Protein AF-0000000065800416 (afdb_homodimer)

InterPro domains:
  IPR000454 ATP synthase, F0 complex, subunit C [MF_01396] (7-75)
  IPR000454 ATP synthase, F0 complex, subunit C [PR00124] (12-31)
  IPR000454 ATP synthase, F0 complex, subunit C [PR00124] (33-48)
  IPR000454 ATP synthase, F0 complex, subunit C [PR00124] (50-75)
  IPR000454 ATP synthase, F0 complex, subunit C [PTHR10031] (4-78)
  IPR002379 V-ATPase proteolipid subunit C-like domain [PF00137] (12-74)
  IPR035921 F/V-ATP synthase subunit C superfamily [SSF81333] (8-77)
  IPR038662 F1F0 ATP synthase subunit C superfamily [G3DSA:1.20.20.10] (2-78)

Secondary structure (DSSP, 8-state):
-HHHHHHHHHHHHHHHHHHHHHHHHHHHHHHHHHHHHHHHH-HHHHGGGHHHHHHHHHHHHHHHHHHHHHHHHHHS--/-HHHHHHHHHHHHHHHHHHHHHHHHHHHHHHHHHHHHHHHH-HHHHGGGHHHHHHHHHHHHHHHHHHHHHHHHHHH--

Organism: Jannaschia sp. (strain CCS1) (NCBI:txid290400)

Solvent-accessible surface area (backbone atoms only — not comparable to full-atom values): 6880 Å² total; per-residue (Å²): 97,75,66,20,52,53,43,14,51,29,25,36,50,20,7,55,27,12,29,44,7,0,54,22,7,32,48,25,7,51,53,40,9,52,49,38,34,49,26,37,74,38,59,86,59,34,74,81,41,50,65,58,51,51,52,52,38,49,57,27,47,50,53,12,51,52,22,44,48,51,16,53,51,33,65,62,52,126,118,48,67,52,48,26,47,49,18,21,52,50,9,18,52,41,4,43,48,5,26,53,37,6,51,53,4,33,45,39,28,52,48,26,36,53,58,20,24,72,76,27,61,87,47,33,72,81,42,48,66,58,50,53,51,37,36,48,58,4,44,51,26,12,50,53,7,38,50,50,17,54,50,32,66,61,55,122

Sequence (156 aa):
MEGDIAQMGQFIGAGLAAIGSGAAAIGVGHVAGNFLAGALRNPSAAAGQTATLFIGIAFAEALGIFAFLVALLLMFAVMEGDIAQMGQFIGAGLAAIGSGAAAIGVGHVAGNFLAGALRNPSAAAGQTATLFIGIAFAEALGIFAFLVALLLMFAV

Radius of gyration: 18.91 Å; Cα contacts (8 Å, |Δi|>4): 279; chains: 2; bounding box: 18×56×47 Å

pLDDT: mean 95.29, std 7.92, range [56.34, 98.88]

Structure (mmCIF, N/CA/C/O backbone):
data_AF-0000000065800416-model_v1
#
loop_
_entity.id
_entity.type
_entity.pdbx_description
1 polymer 'ATP synthase subunit c'
#
loop_
_atom_site.group_PDB
_atom_site.id
_atom_site.type_symbol
_atom_site.label_atom_id
_atom_site.label_alt_id
_atom_site.label_comp_id
_atom_site.label_as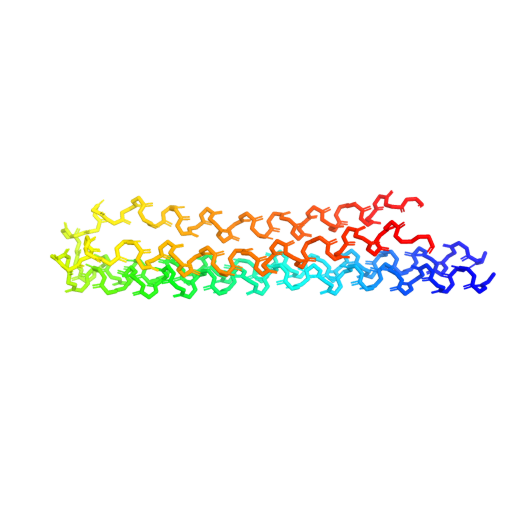ym_id
_atom_site.label_entity_id
_atom_site.label_seq_id
_atom_site.pdbx_PDB_ins_code
_atom_site.Cartn_x
_atom_site.Cartn_y
_atom_site.Cartn_z
_atom_site.occupancy
_atom_site.B_iso_or_equiv
_atom_site.auth_seq_id
_atom_site.auth_comp_id
_atom_site.auth_asym_id
_atom_site.auth_atom_id
_atom_site.pdbx_PDB_model_num
ATOM 1 N N . MET A 1 1 ? -5.645 30.219 20.469 1 67.5 1 MET A N 1
ATOM 2 C CA . MET A 1 1 ? -6.398 29.047 20.922 1 67.5 1 MET A CA 1
ATOM 3 C C . MET A 1 1 ? -7.164 28.422 19.766 1 67.5 1 MET A C 1
ATOM 5 O O . MET A 1 1 ? -7.062 27.219 19.516 1 67.5 1 MET A O 1
ATOM 9 N N . GLU A 1 2 ? -8.062 29.25 18.922 1 74.44 2 GLU A N 1
ATOM 10 C CA . GLU A 1 2 ? -8.867 28.766 17.812 1 74.44 2 GLU A CA 1
ATOM 11 C C . GLU A 1 2 ? -7.984 28.188 16.703 1 74.44 2 GLU A C 1
ATOM 13 O O . GLU A 1 2 ? -8.273 27.109 16.188 1 74.44 2 GLU A O 1
ATOM 18 N N . GLY A 1 3 ? -6.746 28.734 16.562 1 80.19 3 GLY A N 1
ATOM 19 C CA . GLY A 1 3 ? -5.824 28.266 15.531 1 80.19 3 GLY A CA 1
ATOM 20 C C . GLY A 1 3 ? -5.191 26.922 15.867 1 80.19 3 GLY A C 1
ATOM 21 O O . GLY A 1 3 ? -4.98 26.094 14.984 1 80.19 3 GLY A O 1
ATOM 22 N N . ASP A 1 4 ? -5.117 26.828 17.203 1 86.69 4 ASP A N 1
ATOM 23 C CA . ASP A 1 4 ? -4.461 25.594 17.641 1 86.69 4 ASP A CA 1
ATOM 24 C C . ASP A 1 4 ? -5.395 24.391 17.516 1 86.69 4 ASP A C 1
ATOM 26 O O . ASP A 1 4 ? -4.949 23.297 17.203 1 86.69 4 ASP A O 1
ATOM 30 N N . ILE A 1 5 ? -6.66 24.656 17.75 1 88.94 5 ILE A N 1
ATOM 31 C CA . ILE A 1 5 ? -7.641 23.594 17.609 1 88.94 5 ILE A CA 1
ATOM 32 C C . ILE A 1 5 ? -7.809 23.234 16.141 1 88.94 5 ILE A C 1
ATOM 34 O O . ILE A 1 5 ? -7.957 22.062 15.781 1 88.94 5 ILE A O 1
ATOM 38 N N . ALA A 1 6 ? -7.84 24.188 15.273 1 89.62 6 ALA A N 1
ATOM 39 C CA . ALA A 1 6 ? -7.914 23.938 13.836 1 89.62 6 ALA A CA 1
ATOM 40 C C . ALA A 1 6 ? -6.723 23.109 13.359 1 89.62 6 ALA A C 1
ATOM 42 O O . ALA A 1 6 ? -6.883 22.203 12.547 1 89.62 6 ALA A O 1
ATOM 43 N N . GLN A 1 7 ? -5.582 23.391 13.891 1 88.81 7 GLN A N 1
ATOM 44 C CA . GLN A 1 7 ? -4.391 22.641 13.523 1 88.81 7 GLN A CA 1
ATOM 45 C C . GLN A 1 7 ? -4.465 21.203 14.031 1 88.81 7 GLN A C 1
ATOM 47 O O . GLN A 1 7 ? -4.016 20.266 13.359 1 88.81 7 GLN A O 1
ATOM 52 N N . MET A 1 8 ? -5.027 21.094 15.18 1 92.56 8 MET A N 1
ATOM 53 C CA . MET A 1 8 ? -5.25 19.734 15.695 1 92.56 8 MET A CA 1
ATOM 54 C C . MET A 1 8 ? -6.113 18.938 14.734 1 92.56 8 MET A C 1
ATOM 56 O O . MET A 1 8 ? -5.789 17.781 14.406 1 92.56 8 MET A O 1
ATOM 60 N N . GLY A 1 9 ? -7.188 19.453 14.32 1 93.62 9 GLY A N 1
ATOM 61 C CA . GLY A 1 9 ? -8.062 18.797 13.359 1 93.62 9 GLY A CA 1
ATOM 62 C C . GLY A 1 9 ? -7.371 18.453 12.062 1 93.62 9 GLY A C 1
ATOM 63 O O . GLY A 1 9 ? -7.574 17.359 11.516 1 93.62 9 GLY A O 1
ATOM 64 N N . GLN A 1 10 ? -6.551 19.312 11.617 1 94.25 10 GLN A N 1
ATOM 65 C CA . GLN A 1 10 ? -5.812 19.094 10.375 1 94.25 10 GLN A CA 1
ATOM 66 C C . GLN A 1 10 ? -4.863 17.906 10.5 1 94.25 10 GLN A C 1
ATOM 68 O O . GLN A 1 10 ? -4.785 17.078 9.594 1 94.25 10 GLN A O 1
ATOM 73 N N . PHE A 1 11 ? -4.238 17.844 11.586 1 94.75 11 PHE A N 1
ATOM 74 C CA . PHE A 1 11 ? -3.266 16.781 11.773 1 94.75 11 PHE A CA 1
ATOM 75 C C . PHE A 1 11 ? -3.965 15.438 11.953 1 94.75 11 PHE A C 1
ATOM 77 O O . PHE A 1 11 ? -3.539 14.43 11.383 1 94.75 11 PHE A O 1
ATOM 84 N N . ILE A 1 12 ? -5.016 15.406 12.641 1 96.56 12 ILE A N 1
ATOM 85 C CA . ILE A 1 12 ? -5.785 14.18 12.805 1 96.56 12 ILE A CA 1
ATOM 86 C C . ILE A 1 12 ? -6.375 13.758 11.461 1 96.56 12 ILE A C 1
ATOM 88 O O . ILE A 1 12 ? -6.336 12.578 11.102 1 96.56 12 ILE A O 1
ATOM 92 N N . GLY A 1 13 ? -6.91 14.75 10.781 1 96.75 13 GLY A N 1
ATOM 93 C CA . GLY A 1 13 ? -7.43 14.477 9.453 1 96.75 13 GLY A CA 1
ATOM 94 C C . GLY A 1 13 ? -6.395 13.883 8.516 1 96.75 13 GLY A C 1
ATOM 95 O O . GLY A 1 13 ? -6.688 12.945 7.773 1 96.75 13 GLY A O 1
ATOM 96 N N . ALA A 1 14 ? -5.164 14.367 8.539 1 97.19 14 ALA A N 1
ATOM 97 C CA . ALA A 1 14 ? -4.086 13.836 7.707 1 97.19 14 ALA A CA 1
ATOM 98 C C . ALA A 1 14 ? -3.771 12.383 8.07 1 97.19 14 ALA A C 1
ATOM 100 O O . ALA A 1 14 ? -3.564 11.547 7.191 1 97.19 14 ALA A O 1
ATOM 101 N N . GLY A 1 15 ? -3.777 12.133 9.328 1 97.56 15 GLY A N 1
ATOM 102 C CA . GLY A 1 15 ? -3.57 10.758 9.766 1 97.56 15 GLY A CA 1
ATOM 103 C C . GLY A 1 15 ? -4.645 9.812 9.273 1 97.56 15 GLY A C 1
ATOM 104 O O . GLY A 1 15 ? -4.34 8.719 8.789 1 97.56 15 GLY A O 1
ATOM 105 N N . LEU A 1 16 ? -5.914 10.188 9.398 1 98.19 16 LEU A N 1
ATOM 106 C CA . LEU A 1 16 ? -7.027 9.375 8.93 1 98.19 16 LEU A CA 1
ATOM 107 C C . LEU A 1 16 ? -6.934 9.156 7.422 1 98.19 16 LEU A C 1
ATOM 109 O O . LEU A 1 16 ? -7.199 8.055 6.934 1 98.19 16 LEU A O 1
ATOM 113 N N . ALA A 1 17 ? -6.559 10.141 6.688 1 98.25 17 ALA A N 1
ATOM 114 C CA . ALA A 1 17 ? -6.391 10 5.242 1 98.25 17 ALA A CA 1
ATOM 115 C C . ALA A 1 17 ? -5.312 8.969 4.914 1 98.25 17 ALA A C 1
ATOM 117 O O . ALA A 1 17 ? -5.461 8.18 3.977 1 98.25 17 ALA A O 1
ATOM 118 N N . ALA A 1 18 ? -4.234 8.93 5.715 1 98.19 18 ALA A N 1
ATOM 119 C CA . ALA A 1 18 ? -3.135 7.996 5.477 1 98.19 18 ALA A CA 1
ATOM 120 C C . ALA A 1 18 ? -3.586 6.555 5.68 1 98.19 18 ALA A C 1
ATOM 122 O O . ALA A 1 18 ? -3.068 5.637 5.035 1 98.19 18 ALA A O 1
ATOM 123 N N . ILE A 1 19 ? -4.543 6.32 6.535 1 98.62 19 ILE A N 1
ATOM 124 C CA . ILE A 1 19 ? -5.125 4.988 6.68 1 98.62 19 ILE A CA 1
ATOM 125 C C . ILE A 1 19 ? -5.754 4.555 5.359 1 98.62 19 ILE A C 1
ATOM 127 O O . ILE A 1 19 ? -5.703 3.375 5 1 98.62 19 ILE A O 1
ATOM 131 N N . GLY A 1 20 ? -6.297 5.516 4.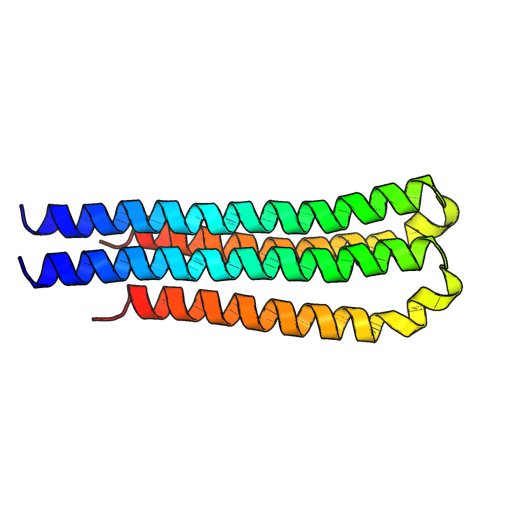691 1 98.31 20 GLY A N 1
ATOM 132 C CA . GLY A 1 20 ? -6.844 5.234 3.373 1 98.31 20 GLY A CA 1
ATOM 133 C C . GLY A 1 20 ? -5.816 4.664 2.412 1 98.31 20 GLY A C 1
ATOM 134 O O . GLY A 1 20 ? -6.117 3.742 1.65 1 98.31 20 GLY A O 1
ATOM 135 N N . SER A 1 21 ? -4.602 5.129 2.471 1 98.31 21 SER A N 1
ATOM 136 C CA . SER A 1 21 ? -3.529 4.59 1.638 1 98.31 21 SER A CA 1
ATOM 137 C C . SER A 1 21 ? -3.221 3.143 2.004 1 98.31 21 SER A C 1
ATOM 139 O O . SER A 1 21 ? -3.02 2.305 1.123 1 98.31 21 SER A O 1
ATOM 141 N N . GLY A 1 22 ? -3.258 2.836 3.221 1 98.19 22 GLY A N 1
ATOM 142 C CA . GLY A 1 22 ? -3.074 1.465 3.672 1 98.19 22 GLY A CA 1
ATOM 143 C C . GLY A 1 22 ? -4.184 0.534 3.221 1 98.19 22 GLY A C 1
ATOM 144 O O . GLY A 1 22 ? -3.924 -0.602 2.818 1 98.19 22 GLY A O 1
ATOM 145 N N . ALA A 1 23 ? -5.414 1.038 3.373 1 98.5 23 ALA A N 1
ATOM 146 C CA . ALA A 1 23 ? -6.562 0.254 2.922 1 98.5 23 ALA A CA 1
ATOM 147 C C . ALA A 1 23 ? -6.434 -0.105 1.445 1 98.5 23 ALA A C 1
ATOM 149 O O . ALA A 1 23 ? -6.789 -1.214 1.036 1 98.5 23 ALA A O 1
ATOM 150 N N . ALA A 1 24 ? -5.934 0.76 0.628 1 98.75 24 ALA A N 1
ATOM 151 C CA . ALA A 1 24 ? -5.715 0.484 -0.789 1 98.75 24 ALA A CA 1
ATOM 152 C C . ALA A 1 24 ? -4.699 -0.642 -0.977 1 98.75 24 ALA A C 1
ATOM 154 O O . ALA A 1 24 ? -4.801 -1.424 -1.925 1 98.75 24 ALA A O 1
ATOM 155 N N . ALA A 1 25 ? -3.723 -0.721 -0.094 1 98.75 25 ALA A N 1
ATOM 156 C CA . ALA A 1 25 ? -2.736 -1.798 -0.157 1 98.75 25 ALA A CA 1
ATOM 157 C C . ALA A 1 25 ? -3.395 -3.156 0.062 1 98.75 25 ALA A C 1
ATOM 159 O O . ALA A 1 25 ? -2.992 -4.152 -0.541 1 98.75 25 ALA A O 1
ATOM 160 N N . ILE A 1 26 ? -4.375 -3.236 0.921 1 98.69 26 ILE A N 1
ATOM 161 C CA . ILE A 1 26 ? -5.148 -4.461 1.103 1 98.69 26 ILE A CA 1
ATOM 162 C C . ILE A 1 26 ? -5.84 -4.832 -0.207 1 98.69 26 ILE A C 1
ATOM 164 O O . ILE A 1 26 ? -5.836 -6 -0.608 1 98.69 26 ILE A O 1
ATOM 168 N N . GLY A 1 27 ? -6.383 -3.818 -0.858 1 98.62 27 GLY A N 1
ATOM 169 C CA . GLY A 1 27 ? -6.984 -4.047 -2.164 1 98.62 27 GLY A CA 1
ATOM 170 C C . GLY A 1 27 ? -6.008 -4.617 -3.176 1 98.62 27 GLY A C 1
ATOM 171 O O . GLY A 1 27 ? -6.32 -5.594 -3.863 1 98.62 27 GLY A O 1
ATOM 172 N N . VAL A 1 28 ? -4.816 -4.055 -3.258 1 98.81 28 VAL A N 1
ATOM 173 C CA . VAL A 1 28 ? -3.77 -4.559 -4.145 1 98.81 28 VAL A CA 1
ATOM 174 C C . VAL A 1 28 ? -3.443 -6.008 -3.787 1 98.81 28 VAL A C 1
ATOM 176 O O . VAL A 1 28 ? -3.32 -6.859 -4.672 1 98.81 28 VAL A O 1
ATOM 179 N N . GLY A 1 29 ? -3.373 -6.262 -2.535 1 98.75 29 GLY A N 1
ATOM 180 C CA . GLY A 1 29 ? -3.082 -7.613 -2.088 1 98.75 29 GLY A CA 1
ATOM 181 C C . GLY A 1 29 ? -4.141 -8.617 -2.496 1 98.75 29 GLY A C 1
ATOM 182 O O . GLY A 1 29 ? -3.82 -9.742 -2.885 1 98.75 29 GLY A O 1
ATOM 183 N N . HIS A 1 30 ? -5.379 -8.188 -2.359 1 98.69 30 HIS A N 1
ATOM 184 C CA . HIS A 1 30 ? -6.48 -9.062 -2.758 1 98.69 30 HIS A CA 1
ATOM 185 C C . HIS A 1 30 ? -6.422 -9.383 -4.246 1 98.69 30 HIS A C 1
ATOM 187 O O . HIS A 1 30 ? -6.547 -10.539 -4.645 1 98.69 30 HIS A O 1
ATOM 193 N N . VAL A 1 31 ? -6.203 -8.438 -5.07 1 98.81 31 VAL A N 1
ATOM 194 C CA . VAL A 1 31 ? -6.148 -8.617 -6.516 1 98.81 31 VAL A CA 1
ATOM 195 C C . VAL A 1 31 ? -4.984 -9.539 -6.879 1 98.81 31 VAL A C 1
ATOM 197 O O . VAL A 1 31 ? -5.172 -10.555 -7.551 1 98.81 31 VAL A O 1
ATOM 200 N N . ALA A 1 32 ? -3.789 -9.219 -6.406 1 98.88 32 ALA A N 1
ATOM 201 C CA . ALA A 1 32 ? -2.59 -9.984 -6.734 1 98.88 32 ALA A CA 1
ATOM 202 C C . ALA A 1 32 ? -2.643 -11.375 -6.121 1 98.88 32 ALA A C 1
ATOM 204 O O . ALA A 1 32 ? -2.258 -12.359 -6.758 1 98.88 32 ALA A O 1
ATOM 205 N N . GLY A 1 33 ? -3.113 -11.469 -4.918 1 98.81 33 GLY A N 1
ATOM 206 C CA . GLY A 1 33 ? -3.232 -12.766 -4.27 1 98.81 33 GLY A CA 1
ATOM 207 C C . GLY A 1 33 ? -4.137 -13.727 -5.02 1 98.81 33 GLY A C 1
ATOM 208 O O . GLY A 1 33 ? -3.764 -14.875 -5.258 1 98.81 33 GLY A O 1
ATOM 209 N N . ASN A 1 34 ? -5.32 -13.242 -5.355 1 98.75 34 ASN A N 1
ATOM 210 C CA . ASN A 1 34 ? -6.25 -14.102 -6.078 1 98.75 34 ASN A CA 1
ATOM 211 C C . ASN A 1 34 ? -5.711 -14.484 -7.453 1 98.75 34 ASN A C 1
ATOM 213 O O . ASN A 1 34 ? -5.918 -15.602 -7.918 1 98.75 34 ASN A O 1
ATOM 217 N N . PHE A 1 35 ? -5.102 -13.57 -8.102 1 98.75 35 PHE A N 1
ATOM 218 C CA . PHE A 1 35 ? -4.465 -13.898 -9.375 1 98.75 35 PHE A CA 1
ATOM 219 C C . PHE A 1 35 ? -3.475 -15.047 -9.203 1 98.75 35 PHE A C 1
ATOM 221 O O . PHE A 1 35 ? -3.504 -16.016 -9.961 1 98.75 35 PHE A O 1
ATOM 228 N N . LEU A 1 36 ? -2.607 -14.906 -8.227 1 98.69 36 LEU A N 1
ATOM 229 C CA . LEU A 1 36 ? -1.557 -15.898 -8.016 1 98.69 36 LEU A CA 1
ATOM 230 C C . LEU A 1 36 ? -2.154 -17.25 -7.648 1 98.69 36 LEU A C 1
ATOM 232 O O . LEU A 1 36 ? -1.685 -18.281 -8.125 1 98.69 36 LEU A O 1
ATOM 236 N N . ALA A 1 37 ? -3.178 -17.156 -6.816 1 98.31 37 ALA A N 1
ATOM 237 C CA . ALA A 1 37 ? -3.863 -18.391 -6.477 1 98.31 37 ALA A CA 1
ATOM 238 C C . ALA A 1 37 ? -4.43 -19.062 -7.723 1 98.31 37 ALA A C 1
ATOM 240 O O . ALA A 1 37 ? -4.301 -20.281 -7.895 1 98.31 37 ALA A O 1
ATOM 241 N N . GLY A 1 38 ? -5 -18.375 -8.648 1 98.25 38 GLY A N 1
ATOM 242 C CA . GLY A 1 38 ? -5.539 -18.875 -9.898 1 98.25 38 GLY A CA 1
ATOM 243 C C . GLY A 1 38 ? -4.465 -19.328 -10.867 1 98.25 38 GLY A C 1
ATOM 244 O O . GLY A 1 38 ? -4.574 -20.406 -11.469 1 98.25 38 GLY A O 1
ATOM 245 N N . ALA A 1 39 ? -3.445 -18.594 -10.992 1 98.5 39 ALA A N 1
ATOM 246 C CA . ALA A 1 39 ? -2.365 -18.875 -11.938 1 98.5 39 ALA A CA 1
ATOM 247 C C . ALA A 1 39 ? -1.639 -20.172 -11.57 1 98.5 39 ALA A C 1
ATOM 249 O O . ALA A 1 39 ? -1.192 -20.906 -12.453 1 98.5 39 ALA A O 1
ATOM 250 N N . LEU A 1 40 ? -1.574 -20.453 -10.312 1 98.19 40 LEU A N 1
ATOM 251 C CA . LEU A 1 40 ? -0.865 -21.641 -9.875 1 98.19 40 LEU A CA 1
ATOM 252 C C . LEU A 1 40 ? -1.764 -22.875 -9.969 1 98.19 40 LEU A C 1
ATOM 254 O O . LEU A 1 40 ? -1.272 -24 -10.031 1 98.19 40 LEU A O 1
ATOM 258 N N . ARG A 1 41 ? -3.098 -22.578 -10 1 96.56 41 ARG A N 1
ATOM 259 C CA . ARG A 1 41 ? -4.055 -23.656 -10.211 1 96.56 41 ARG A CA 1
ATOM 260 C C . ARG A 1 41 ? -4.18 -24 -11.695 1 96.56 41 ARG A C 1
ATOM 262 O O . ARG A 1 41 ? -4.387 -25.156 -12.055 1 96.56 41 ARG A O 1
ATOM 269 N N . ASN A 1 42 ? -3.947 -23.031 -12.508 1 97 42 ASN A N 1
ATOM 270 C CA . ASN A 1 42 ? -4.039 -23.156 -13.961 1 97 42 ASN A CA 1
ATOM 271 C C . ASN A 1 42 ? -2.98 -22.312 -14.664 1 97 42 ASN A C 1
ATOM 273 O O . ASN A 1 42 ? -3.295 -21.281 -15.25 1 97 42 ASN A O 1
ATOM 277 N N . PRO A 1 43 ? -1.781 -22.812 -14.711 1 96.44 43 PRO A N 1
ATOM 278 C CA . PRO A 1 43 ? -0.67 -22 -15.227 1 96.44 43 PRO A CA 1
ATOM 279 C C . PRO A 1 43 ? -0.821 -21.672 -16.703 1 96.44 43 PRO A C 1
ATOM 281 O O . PRO A 1 43 ? -0.348 -20.625 -17.156 1 96.44 43 PRO A O 1
ATOM 284 N N . SER A 1 44 ? -1.47 -22.344 -17.453 1 96.88 44 SER A N 1
ATOM 285 C CA . SER A 1 44 ? -1.615 -22.125 -18.891 1 96.88 44 SER A CA 1
ATOM 286 C C . SER A 1 44 ? -2.52 -20.938 -19.172 1 96.88 44 SER A C 1
ATOM 288 O O . SER A 1 44 ? -2.436 -20.328 -20.25 1 96.88 44 SER A O 1
ATOM 290 N N . ALA A 1 45 ? -3.398 -20.531 -18.188 1 96.88 45 ALA A N 1
ATOM 291 C CA . ALA A 1 45 ? -4.344 -19.438 -18.375 1 96.88 45 ALA A CA 1
ATOM 292 C C . ALA A 1 45 ? -3.771 -18.125 -17.844 1 96.88 45 ALA A C 1
ATOM 294 O O . ALA A 1 45 ? -4.328 -17.047 -18.078 1 96.88 45 ALA A O 1
ATOM 295 N N . ALA A 1 46 ? -2.686 -18.172 -17.156 1 97.06 46 ALA A N 1
ATOM 296 C CA . ALA A 1 46 ? -2.164 -17.031 -16.406 1 97.06 46 ALA A CA 1
ATOM 297 C C . ALA A 1 46 ? -1.739 -15.914 -17.359 1 97.06 46 ALA A C 1
ATOM 299 O O . ALA A 1 46 ? -2.047 -14.742 -17.109 1 97.06 46 ALA A O 1
ATOM 300 N N . ALA A 1 47 ? -1.101 -16.266 -18.375 1 96.38 47 ALA A N 1
ATOM 301 C CA . ALA A 1 47 ? -0.563 -15.258 -19.281 1 96.38 47 ALA A CA 1
ATOM 302 C C . ALA A 1 47 ? -1.682 -14.414 -19.891 1 96.38 47 ALA A C 1
ATOM 304 O O . ALA A 1 47 ? -1.521 -13.203 -20.078 1 96.38 47 ALA A O 1
ATOM 305 N N . GLY A 1 48 ? -2.709 -14.891 -20.109 1 97.56 48 GLY A N 1
ATOM 306 C CA . GLY A 1 48 ? -3.836 -14.188 -20.688 1 97.56 48 GLY A CA 1
ATOM 307 C C . GLY A 1 48 ? -4.535 -13.25 -19.719 1 97.56 48 GLY A C 1
ATOM 308 O O . GLY A 1 48 ? -5.375 -12.445 -20.125 1 97.56 48 GLY A O 1
ATOM 309 N N . GLN A 1 49 ? -4.184 -13.383 -18.438 1 98.25 49 GLN A N 1
ATOM 310 C CA . GLN A 1 49 ? -4.867 -12.586 -17.422 1 98.25 49 GLN A CA 1
ATOM 311 C C . GLN A 1 49 ? -3.93 -11.555 -16.812 1 98.25 49 GLN A C 1
ATOM 313 O O . GLN A 1 49 ? -4.336 -10.773 -15.945 1 98.25 49 GLN A O 1
ATOM 318 N N . THR A 1 50 ? -2.707 -11.445 -17.328 1 97.5 50 THR A N 1
ATOM 319 C CA . THR A 1 50 ? -1.713 -10.547 -16.75 1 97.5 50 THR A CA 1
ATOM 320 C C . THR A 1 50 ? -2.139 -9.094 -16.906 1 97.5 50 THR A C 1
ATOM 322 O O . THR A 1 50 ? -1.985 -8.289 -15.992 1 97.5 50 THR A O 1
ATOM 325 N N . ALA A 1 51 ? -2.748 -8.789 -18.031 1 97.81 51 ALA A N 1
ATOM 326 C CA . ALA A 1 51 ? -3.219 -7.422 -18.234 1 97.81 51 ALA A CA 1
ATOM 327 C C . ALA A 1 51 ? -4.32 -7.062 -17.25 1 97.81 51 ALA A C 1
ATOM 329 O O . ALA A 1 51 ? -4.355 -5.945 -16.734 1 97.81 51 ALA A O 1
ATOM 330 N N . THR A 1 52 ? -5.199 -7.969 -17 1 98.44 52 THR A N 1
ATOM 331 C CA . THR A 1 52 ? -6.289 -7.75 -16.062 1 98.44 52 THR A CA 1
ATOM 332 C C . THR A 1 52 ? -5.746 -7.547 -14.648 1 98.44 52 THR A C 1
ATOM 334 O O . THR A 1 52 ? -6.238 -6.695 -13.906 1 98.44 52 THR A O 1
ATOM 337 N N . LEU A 1 53 ? -4.73 -8.297 -14.336 1 98.56 53 LEU A N 1
ATOM 338 C CA . LEU A 1 53 ? -4.059 -8.125 -13.055 1 98.56 53 LEU A CA 1
ATOM 339 C C . LEU A 1 53 ? -3.555 -6.691 -12.891 1 98.56 53 LEU A C 1
ATOM 341 O O . LEU A 1 53 ? -3.836 -6.039 -11.883 1 98.56 53 LEU A O 1
ATOM 345 N N . PHE A 1 54 ? -2.912 -6.203 -13.914 1 98.62 54 PHE A N 1
ATOM 346 C CA . PHE A 1 54 ? -2.283 -4.887 -13.836 1 98.62 54 PHE A CA 1
ATOM 347 C C . PHE A 1 54 ? -3.336 -3.785 -13.82 1 98.62 54 PHE A C 1
ATOM 349 O O . PHE A 1 54 ? -3.156 -2.76 -13.156 1 98.62 54 PHE A O 1
ATOM 356 N N . ILE A 1 55 ? -4.445 -4.016 -14.523 1 98.69 55 ILE A N 1
ATOM 357 C CA . ILE A 1 55 ? -5.547 -3.059 -14.484 1 98.69 55 ILE A CA 1
ATOM 358 C C . ILE A 1 55 ? -6.117 -2.988 -13.07 1 98.69 55 ILE A C 1
ATOM 360 O O . ILE A 1 55 ? -6.324 -1.898 -12.531 1 98.69 55 ILE A O 1
ATOM 364 N N . GLY A 1 56 ? -6.371 -4.141 -12.469 1 98.62 56 GLY A N 1
ATOM 365 C CA . GLY A 1 56 ? -6.848 -4.18 -11.094 1 98.62 56 GLY A CA 1
ATOM 366 C C . GLY A 1 56 ? -5.91 -3.496 -10.117 1 98.62 56 GLY A C 1
ATOM 367 O O . GLY A 1 56 ? -6.348 -2.701 -9.281 1 98.62 56 GLY A O 1
ATOM 368 N N . ILE A 1 57 ? -4.621 -3.775 -10.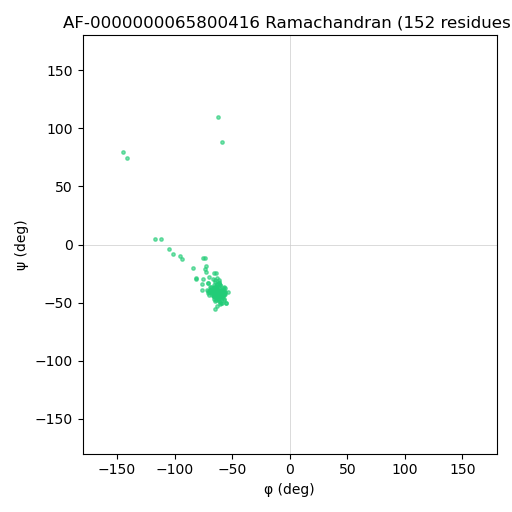281 1 98.75 57 ILE A N 1
ATOM 369 C CA . ILE A 1 57 ? -3.625 -3.178 -9.398 1 98.75 57 ILE A CA 1
ATOM 370 C C . ILE A 1 57 ? -3.578 -1.668 -9.617 1 98.75 57 ILE A C 1
ATOM 372 O O . ILE A 1 57 ? -3.498 -0.896 -8.664 1 98.75 57 ILE A O 1
ATOM 376 N N . ALA A 1 58 ? -3.723 -1.255 -10.82 1 98.62 58 ALA A N 1
ATOM 377 C CA . ALA A 1 58 ? -3.643 0.161 -11.172 1 98.62 58 ALA A CA 1
ATOM 378 C C . ALA A 1 58 ? -4.762 0.956 -10.5 1 98.62 58 ALA A C 1
ATOM 380 O O . ALA A 1 58 ? -4.52 2.023 -9.938 1 98.62 58 ALA A O 1
ATOM 381 N N . PHE A 1 59 ? -6.008 0.479 -10.5 1 98.69 59 PHE A N 1
ATOM 382 C CA . PHE A 1 59 ? -7.145 1.179 -9.914 1 98.69 59 PHE A CA 1
ATOM 383 C C . PHE A 1 59 ? -7.035 1.223 -8.398 1 98.69 59 PHE A C 1
ATOM 385 O O . PHE A 1 59 ? -7.328 2.248 -7.777 1 98.69 59 PHE A O 1
ATOM 392 N N . ALA A 1 60 ? -6.57 0.104 -7.852 1 98.69 60 ALA A N 1
ATOM 393 C CA . ALA A 1 60 ? -6.352 0.085 -6.406 1 98.69 60 ALA A CA 1
ATOM 394 C C . ALA A 1 60 ? -5.266 1.078 -6.004 1 98.69 60 ALA A C 1
ATOM 396 O O . ALA A 1 60 ? -5.434 1.836 -5.043 1 98.69 60 ALA A O 1
ATOM 397 N N . GLU A 1 61 ? -4.191 1.04 -6.785 1 98.5 61 GLU A N 1
ATOM 398 C CA . GLU A 1 61 ? -3.082 1.952 -6.523 1 98.5 61 GLU A CA 1
ATOM 399 C C . GLU A 1 61 ? -3.533 3.408 -6.609 1 98.5 61 GLU A C 1
ATOM 401 O O . GLU A 1 61 ? -3.176 4.227 -5.758 1 98.5 61 GLU A O 1
ATOM 406 N N . ALA A 1 62 ? -4.316 3.791 -7.594 1 98.62 62 ALA A N 1
ATOM 407 C CA . ALA A 1 62 ? -4.793 5.156 -7.801 1 98.62 62 ALA A CA 1
ATOM 408 C C . ALA A 1 62 ? -5.543 5.668 -6.574 1 98.62 62 ALA A C 1
ATOM 410 O O . ALA A 1 62 ? -5.324 6.797 -6.129 1 98.62 62 ALA A O 1
ATOM 411 N N . LEU A 1 63 ? -6.363 4.836 -6.012 1 98.62 63 LEU A N 1
ATOM 412 C CA . LEU A 1 63 ? -7.129 5.23 -4.836 1 98.62 63 LEU A CA 1
ATOM 413 C C . LEU A 1 63 ? -6.211 5.469 -3.643 1 98.62 63 LEU A C 1
ATOM 415 O O . LEU A 1 63 ? -6.449 6.379 -2.842 1 98.62 63 LEU A O 1
ATOM 419 N N . GLY A 1 64 ? -5.148 4.633 -3.527 1 98.69 64 GLY A N 1
ATOM 420 C CA . GLY A 1 64 ? -4.172 4.82 -2.467 1 98.69 64 GLY A CA 1
ATOM 421 C C . GLY A 1 64 ? -3.381 6.105 -2.604 1 98.69 64 GLY A C 1
ATOM 422 O O . GLY A 1 64 ? -3.158 6.812 -1.617 1 98.69 64 GLY A O 1
ATOM 423 N N . ILE A 1 65 ? -3.023 6.359 -3.861 1 98.62 65 ILE A N 1
ATOM 424 C CA . ILE A 1 65 ? -2.297 7.59 -4.145 1 98.62 65 ILE A CA 1
ATOM 425 C C . ILE A 1 65 ? -3.176 8.797 -3.824 1 98.62 65 ILE A C 1
ATOM 427 O O . ILE A 1 65 ? -2.705 9.781 -3.252 1 98.62 65 ILE A O 1
ATOM 431 N N . PHE A 1 66 ? -4.488 8.82 -4.113 1 98.69 66 PHE A N 1
ATOM 432 C CA . PHE A 1 66 ? -5.41 9.906 -3.805 1 98.69 66 PHE A CA 1
ATOM 433 C C . PHE A 1 66 ? -5.488 10.141 -2.299 1 98.69 66 PHE A C 1
ATOM 435 O O . PHE A 1 66 ? -5.492 11.281 -1.843 1 98.69 66 PHE A O 1
ATOM 442 N N . ALA A 1 67 ? -5.516 9.039 -1.619 1 98.75 67 ALA A N 1
ATOM 443 C CA . ALA A 1 67 ? -5.539 9.164 -0.163 1 98.75 67 ALA A CA 1
ATOM 444 C C . ALA A 1 67 ? -4.266 9.828 0.351 1 98.75 67 ALA A C 1
ATOM 446 O O . ALA A 1 67 ? -4.316 10.664 1.254 1 98.75 67 ALA A O 1
ATOM 447 N N . PHE A 1 68 ? -3.16 9.461 -0.189 1 98.44 68 PHE A N 1
ATOM 448 C CA . PHE A 1 68 ? -1.88 10.062 0.171 1 98.44 68 PHE A CA 1
ATOM 449 C C . PHE A 1 68 ? -1.877 11.555 -0.131 1 98.44 68 PHE A C 1
ATOM 451 O O . PHE A 1 68 ? -1.441 12.359 0.695 1 98.44 68 PHE A O 1
ATOM 458 N N . LEU A 1 69 ? -2.422 11.875 -1.284 1 98.19 69 LEU A N 1
ATOM 459 C CA . LEU A 1 69 ? -2.484 13.281 -1.678 1 98.19 69 LEU A CA 1
ATOM 460 C C . LEU A 1 69 ? -3.35 14.078 -0.708 1 98.19 69 LEU A C 1
ATOM 462 O O . LEU A 1 69 ? -2.984 15.188 -0.314 1 98.19 69 LEU A O 1
ATOM 466 N N . VAL A 1 70 ? -4.445 13.586 -0.319 1 98.31 70 VAL A N 1
ATOM 467 C CA . VAL A 1 70 ? -5.34 14.25 0.619 1 98.31 70 VAL A CA 1
ATOM 468 C C . VAL A 1 70 ? -4.625 14.477 1.948 1 98.31 70 VAL A C 1
ATOM 470 O O . VAL A 1 70 ? -4.758 15.539 2.559 1 98.31 70 VAL A O 1
ATOM 473 N N . ALA A 1 71 ? -3.836 13.5 2.375 1 98 71 ALA A N 1
ATOM 474 C CA . ALA A 1 71 ? -3.07 13.641 3.611 1 98 71 ALA A CA 1
ATOM 475 C C . ALA A 1 71 ? -2.096 14.812 3.521 1 98 71 ALA A C 1
ATOM 477 O O . ALA A 1 71 ? -1.994 15.617 4.449 1 98 71 ALA A O 1
ATOM 478 N N . LEU A 1 72 ? -1.431 14.945 2.398 1 96.56 72 LEU A N 1
ATOM 479 C CA . LEU A 1 72 ? -0.465 16.031 2.201 1 96.56 72 LEU A CA 1
ATOM 480 C C . LEU A 1 72 ? -1.162 17.375 2.162 1 96.56 72 LEU A C 1
ATOM 482 O O . LEU A 1 72 ? -0.69 18.344 2.771 1 96.56 72 LEU A O 1
ATOM 486 N N . LEU A 1 73 ? -2.287 17.391 1.473 1 96.31 73 LEU A N 1
ATOM 487 C CA . LEU A 1 73 ? -3.025 18.641 1.352 1 96.31 73 LEU A CA 1
ATOM 488 C C . LEU A 1 73 ? -3.508 19.125 2.717 1 96.31 73 LEU A C 1
ATOM 490 O O . LEU A 1 73 ? -3.465 20.328 3.008 1 96.31 73 LEU A O 1
ATOM 494 N N . LEU A 1 74 ? -3.916 18.203 3.537 1 95.56 74 LEU A N 1
ATOM 495 C CA . LEU A 1 74 ? -4.383 18.562 4.871 1 95.56 74 LEU A CA 1
ATOM 496 C C . LEU A 1 74 ? -3.23 19.078 5.727 1 95.56 74 LEU A C 1
ATOM 498 O O . LEU A 1 74 ? -3.414 19.984 6.543 1 95.56 74 LEU A O 1
ATOM 502 N N . MET A 1 75 ? -2.096 18.516 5.605 1 90.56 75 MET A N 1
ATOM 503 C CA . MET A 1 75 ? -0.932 18.922 6.391 1 90.56 75 MET A CA 1
ATOM 504 C C . MET A 1 75 ? -0.508 20.344 6.051 1 90.56 75 MET A C 1
ATOM 506 O O . MET A 1 75 ? -0.021 21.078 6.918 1 90.56 75 MET A O 1
ATOM 510 N N . PHE A 1 76 ? -0.751 20.625 4.906 1 85.88 76 PHE A N 1
ATOM 511 C CA . PHE A 1 76 ? -0.302 21.953 4.492 1 85.88 76 PHE A CA 1
ATOM 512 C C . PHE A 1 76 ? -1.477 22.922 4.398 1 85.88 76 PHE A C 1
ATOM 514 O O . PHE A 1 76 ? -1.304 24.078 4.031 1 85.88 76 PHE A O 1
ATOM 521 N N . ALA A 1 77 ? -2.545 22.25 4.637 1 78 77 ALA A N 1
ATOM 522 C CA . ALA A 1 77 ? -3.699 23.141 4.594 1 78 77 ALA A CA 1
ATOM 523 C C . ALA A 1 77 ? -3.604 24.219 5.672 1 78 77 ALA A C 1
ATOM 525 O O . ALA A 1 77 ? -3.09 23.953 6.766 1 78 77 ALA A O 1
ATOM 526 N N . VAL A 1 78 ? -3.355 25.547 5.281 1 56.34 78 VAL A N 1
ATOM 527 C CA . VAL A 1 78 ? -3.359 26.75 6.113 1 56.34 78 VAL A CA 1
ATOM 528 C C . VAL A 1 78 ? -4.762 26.984 6.668 1 56.34 78 VAL A C 1
ATOM 530 O O . VAL A 1 78 ? -5.754 26.562 6.07 1 56.34 78 VAL A O 1
ATOM 533 N N . MET B 1 1 ? 0.542 26.953 26.266 1 57.22 1 MET B N 1
ATOM 534 C CA . MET B 1 1 ? -0.703 26.188 26.359 1 57.22 1 MET B CA 1
ATOM 535 C C . MET B 1 1 ? -1.275 25.891 24.984 1 57.22 1 MET B C 1
ATOM 537 O O . MET B 1 1 ? -1.79 24.797 24.734 1 57.22 1 MET B O 1
ATOM 541 N N . GLU B 1 2 ? -1.374 26.969 23.969 1 61.06 2 GLU B N 1
ATOM 542 C CA . GLU B 1 2 ? -1.962 26.938 22.641 1 61.06 2 GLU B CA 1
ATOM 543 C C . GLU B 1 2 ? -1.188 26 21.719 1 61.06 2 GLU B C 1
ATOM 545 O O . GLU B 1 2 ? -1.782 25.172 21.031 1 61.06 2 GLU B O 1
ATOM 550 N N . GLY B 1 3 ? 0.167 25.844 21.797 1 73.5 3 GLY B N 1
ATOM 551 C CA . GLY B 1 3 ? 1.06 24.969 21.031 1 73.5 3 GLY B CA 1
ATOM 552 C C . GLY B 1 3 ? 0.935 23.516 21.406 1 73.5 3 GLY B C 1
ATOM 553 O O . GLY B 1 3 ? 1.17 22.625 20.578 1 73.5 3 GLY B O 1
ATOM 554 N N . ASP B 1 4 ? 0.351 23.438 22.594 1 84.94 4 ASP B N 1
ATOM 555 C CA . ASP B 1 4 ? 0.259 22.078 23.125 1 84.94 4 ASP B CA 1
ATOM 556 C C . ASP B 1 4 ? -0.855 21.297 22.422 1 84.94 4 ASP B C 1
ATOM 558 O O . ASP B 1 4 ? -0.705 20.109 22.156 1 84.94 4 ASP B O 1
ATOM 562 N N . ILE B 1 5 ? -1.962 21.984 22.156 1 89.06 5 ILE B N 1
ATOM 563 C CA . ILE B 1 5 ? -3.088 21.312 21.531 1 89.06 5 ILE B CA 1
ATOM 564 C C . ILE B 1 5 ? -2.715 20.922 20.094 1 89.06 5 ILE B C 1
ATOM 566 O O . ILE B 1 5 ? -3.016 19.812 19.656 1 89.06 5 ILE B O 1
ATOM 570 N N . ALA B 1 6 ? -2.102 21.75 19.375 1 88.56 6 ALA B N 1
ATOM 571 C CA . ALA B 1 6 ? -1.629 21.438 18.031 1 88.56 6 ALA B CA 1
ATOM 572 C C . ALA B 1 6 ? -0.662 20.25 18.047 1 88.56 6 ALA B C 1
ATOM 574 O O . ALA B 1 6 ? -0.728 19.375 17.172 1 88.56 6 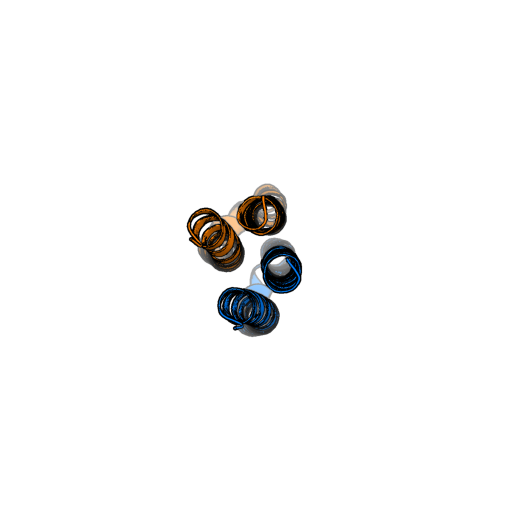ALA B O 1
ATOM 575 N N . GLN B 1 7 ? 0.125 20.266 18.969 1 91.31 7 GLN B N 1
ATOM 576 C CA . GLN B 1 7 ? 1.091 19.172 19.094 1 91.31 7 GLN B CA 1
ATOM 577 C C . GLN B 1 7 ? 0.396 17.859 19.422 1 91.31 7 GLN B C 1
ATOM 579 O O . GLN B 1 7 ? 0.807 16.797 18.938 1 91.31 7 GLN B O 1
ATOM 584 N N . MET B 1 8 ? -0.574 17.953 20.266 1 93.5 8 MET B N 1
ATOM 585 C CA . MET B 1 8 ? -1.365 16.766 20.547 1 93.5 8 MET B CA 1
ATOM 586 C C . MET B 1 8 ? -1.972 16.188 19.266 1 93.5 8 MET B C 1
ATOM 588 O O . MET B 1 8 ? -1.935 14.984 19.047 1 93.5 8 MET B O 1
ATOM 592 N N . GLY B 1 9 ? -2.57 16.984 18.453 1 93.88 9 GLY B N 1
ATOM 593 C CA . GLY B 1 9 ? -3.115 16.562 17.172 1 93.88 9 GLY B CA 1
ATOM 594 C C . GLY B 1 9 ? -2.074 15.953 16.25 1 93.88 9 GLY B C 1
ATOM 595 O O . GLY B 1 9 ? -2.354 14.984 15.539 1 93.88 9 GLY B O 1
ATOM 596 N N . GLN B 1 10 ? -0.948 16.578 16.297 1 94.19 10 GLN B N 1
ATOM 597 C CA . GLN B 1 10 ? 0.159 16.094 15.477 1 94.19 10 GLN B CA 1
ATOM 598 C C . GLN B 1 10 ? 0.529 14.664 15.859 1 94.19 10 GLN B C 1
ATOM 600 O O . GLN B 1 10 ? 0.692 13.805 14.992 1 94.19 10 GLN B O 1
ATOM 605 N N . PHE B 1 11 ? 0.61 14.398 17.094 1 95.94 11 PHE B N 1
ATOM 606 C CA . PHE B 1 11 ? 1.001 13.078 17.578 1 95.94 11 PHE B CA 1
ATOM 607 C C . PHE B 1 11 ? -0.103 12.055 17.312 1 95.94 11 PHE B C 1
ATOM 609 O O . PHE B 1 11 ? 0.171 10.922 16.922 1 95.94 11 PHE B O 1
ATOM 616 N N . ILE B 1 12 ? -1.244 12.422 17.484 1 96.88 12 ILE B N 1
ATOM 617 C CA . ILE B 1 12 ? -2.365 11.539 17.203 1 96.88 12 ILE B CA 1
ATOM 618 C C . ILE B 1 12 ? -2.404 11.234 15.703 1 96.88 12 ILE B C 1
ATOM 620 O O . ILE B 1 12 ? -2.543 10.078 15.297 1 96.88 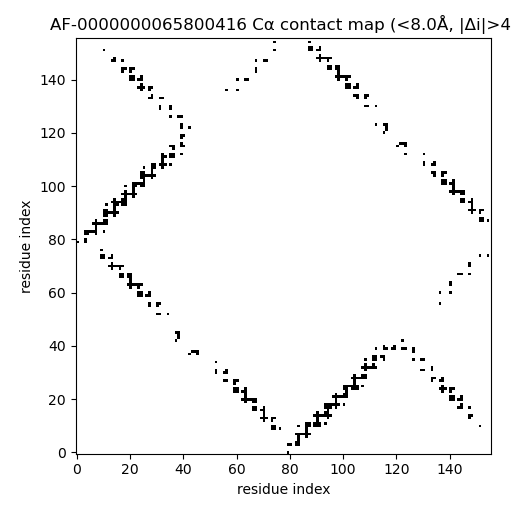12 ILE B O 1
ATOM 624 N N . GLY B 1 13 ? -2.301 12.305 14.953 1 96.94 13 GLY B N 1
ATOM 625 C CA . GLY B 1 13 ? -2.271 12.109 13.516 1 96.94 13 GLY B CA 1
ATOM 626 C C . GLY B 1 13 ? -1.161 11.18 13.055 1 96.94 13 GLY B C 1
ATOM 627 O O . GLY B 1 13 ? -1.379 10.312 12.211 1 96.94 13 GLY B O 1
ATOM 628 N N . ALA B 1 14 ? -0.015 11.336 13.617 1 97.69 14 ALA B N 1
ATOM 629 C CA . ALA B 1 14 ? 1.107 10.469 13.273 1 97.69 14 ALA B CA 1
ATOM 630 C C . ALA B 1 14 ? 0.804 9.016 13.617 1 97.69 14 ALA B C 1
ATOM 632 O O . ALA B 1 14 ? 1.121 8.109 12.844 1 97.69 14 ALA B O 1
ATOM 633 N N . GLY B 1 15 ? 0.222 8.805 14.727 1 97.88 15 GLY B N 1
ATOM 634 C CA . GLY B 1 15 ? -0.182 7.457 15.102 1 97.88 15 GLY B CA 1
ATOM 635 C C . GLY B 1 15 ? -1.18 6.84 14.141 1 97.88 15 GLY B C 1
ATOM 636 O O . GLY B 1 15 ? -1.023 5.688 13.727 1 97.88 15 GLY B O 1
ATOM 637 N N . LEU B 1 16 ? -2.197 7.52 13.828 1 98.12 16 LEU B N 1
ATOM 638 C CA . LEU B 1 16 ? -3.189 7.047 12.867 1 98.12 16 LEU B CA 1
ATOM 639 C C . LEU B 1 16 ? -2.537 6.73 11.523 1 98.12 16 LEU B C 1
ATOM 641 O O . LEU B 1 16 ? -2.846 5.711 10.906 1 98.12 16 LEU B O 1
ATOM 645 N N . ALA B 1 17 ? -1.674 7.566 11.094 1 98.31 17 ALA B N 1
ATOM 646 C CA . ALA B 1 17 ? -0.97 7.32 9.836 1 98.31 17 ALA B CA 1
ATOM 647 C C . ALA B 1 17 ? -0.17 6.023 9.906 1 98.31 17 ALA B C 1
ATOM 649 O O . ALA B 1 17 ? -0.11 5.273 8.922 1 98.31 17 ALA B O 1
ATOM 650 N N . ALA B 1 18 ? 0.449 5.754 11 1 98.38 18 ALA B N 1
ATOM 651 C CA . ALA B 1 18 ? 1.229 4.531 11.164 1 98.38 18 ALA B CA 1
ATOM 652 C C . ALA B 1 18 ? 0.343 3.295 11.031 1 98.38 18 ALA B C 1
ATOM 654 O O . ALA B 1 18 ? 0.79 2.252 10.547 1 98.38 18 ALA B O 1
ATOM 655 N N . ILE B 1 19 ? -0.858 3.379 11.414 1 98.44 19 ILE B N 1
ATOM 656 C CA . ILE B 1 19 ? -1.807 2.285 11.234 1 98.44 19 ILE B CA 1
ATOM 657 C C . ILE B 1 19 ? -1.969 1.982 9.75 1 98.44 19 ILE B C 1
ATOM 659 O O . ILE B 1 19 ? -2.078 0.819 9.352 1 98.44 19 ILE B O 1
ATOM 663 N N . GLY B 1 20 ? -1.971 3.033 8.977 1 98.25 20 GLY B N 1
ATOM 664 C CA . GLY B 1 20 ? -2.023 2.836 7.535 1 98.25 20 GLY 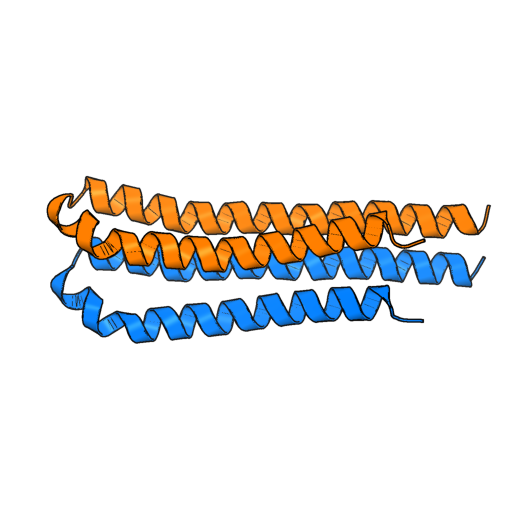B CA 1
ATOM 665 C C . GLY B 1 20 ? -0.899 1.961 7.012 1 98.25 20 GLY B C 1
ATOM 666 O O . GLY B 1 20 ? -1.125 1.085 6.176 1 98.25 20 GLY B O 1
ATOM 667 N N . SER B 1 21 ? 0.234 2.178 7.539 1 98.19 21 SER B N 1
ATOM 668 C CA . SER B 1 21 ? 1.36 1.336 7.148 1 98.19 21 SER B CA 1
ATOM 669 C C . SER B 1 21 ? 1.138 -0.113 7.566 1 98.19 21 SER B C 1
ATOM 671 O O . SER B 1 21 ? 1.515 -1.038 6.848 1 98.19 21 SER B O 1
ATOM 673 N N . GLY B 1 22 ? 0.549 -0.347 8.664 1 98.19 22 GLY B N 1
ATOM 674 C CA . GLY B 1 22 ? 0.186 -1.687 9.102 1 98.19 22 GLY B CA 1
ATOM 675 C C . GLY B 1 22 ? -0.827 -2.355 8.188 1 98.19 22 GLY B C 1
ATOM 676 O O . GLY B 1 22 ? -0.725 -3.553 7.914 1 98.19 22 GLY B O 1
ATOM 677 N N . ALA B 1 23 ? -1.763 -1.613 7.801 1 98.06 23 ALA B N 1
ATOM 678 C CA . ALA B 1 23 ? -2.756 -2.143 6.871 1 98.06 23 ALA B CA 1
ATOM 679 C C . ALA B 1 23 ? -2.094 -2.654 5.594 1 98.06 23 ALA B C 1
ATOM 681 O O . ALA B 1 23 ? -2.525 -3.66 5.027 1 98.06 23 ALA B O 1
ATOM 682 N N . ALA B 1 24 ? -1.081 -2.016 5.129 1 98.5 24 ALA B N 1
ATOM 683 C CA . ALA B 1 24 ? -0.341 -2.457 3.951 1 98.5 24 ALA B CA 1
ATOM 684 C C . ALA B 1 24 ? 0.289 -3.828 4.18 1 98.5 24 ALA B C 1
ATOM 686 O O . ALA B 1 24 ? 0.395 -4.633 3.248 1 98.5 24 ALA B O 1
ATOM 687 N N . ALA B 1 25 ? 0.709 -4.102 5.426 1 98.56 25 ALA B N 1
ATOM 688 C CA . ALA B 1 25 ? 1.263 -5.414 5.754 1 98.56 25 ALA B CA 1
ATOM 689 C C . ALA B 1 25 ? 0.238 -6.516 5.504 1 98.56 25 ALA B C 1
ATOM 691 O O . ALA B 1 25 ? 0.594 -7.617 5.078 1 98.56 25 ALA B O 1
ATOM 692 N N . ILE B 1 26 ? -0.97 -6.246 5.723 1 98.5 26 ILE B N 1
ATOM 693 C CA . ILE B 1 26 ? -2.039 -7.207 5.477 1 98.5 26 ILE B CA 1
ATOM 694 C C . ILE B 1 26 ? -2.146 -7.492 3.98 1 98.5 26 ILE B C 1
ATOM 696 O O . ILE B 1 26 ? -2.277 -8.648 3.568 1 98.5 26 ILE B O 1
ATOM 700 N N . GLY B 1 27 ? -2.02 -6.469 3.191 1 98.5 27 GLY B N 1
ATOM 701 C CA . GLY B 1 27 ? -2.012 -6.656 1.75 1 98.5 27 GLY B CA 1
ATOM 702 C C . GLY B 1 27 ? -0.866 -7.527 1.269 1 98.5 27 GLY B C 1
ATOM 703 O O . GLY B 1 27 ? -1.076 -8.469 0.503 1 98.5 27 GLY B O 1
ATOM 704 N N . VAL B 1 28 ? 0.312 -7.262 1.744 1 98.75 28 VAL B N 1
ATOM 705 C CA . VAL B 1 28 ? 1.488 -8.062 1.411 1 98.75 28 VAL B CA 1
ATOM 706 C C . VAL B 1 28 ? 1.265 -9.508 1.829 1 98.75 28 VAL B C 1
ATOM 708 O O . VAL B 1 28 ? 1.6 -10.438 1.086 1 98.75 28 VAL B O 1
ATOM 711 N N . GLY B 1 29 ? 0.717 -9.656 2.963 1 98.69 29 GLY B N 1
ATOM 712 C CA . GLY B 1 29 ? 0.422 -10.992 3.451 1 98.69 29 GLY B CA 1
ATOM 713 C C . GLY B 1 29 ? -0.517 -11.766 2.545 1 98.69 29 GLY B C 1
ATOM 714 O O . GLY B 1 29 ? -0.333 -12.969 2.328 1 98.69 29 GLY B O 1
ATOM 715 N N . HIS B 1 30 ? -1.528 -11.117 2.102 1 98.62 30 HIS B N 1
ATOM 716 C CA . HIS B 1 30 ? -2.465 -11.758 1.184 1 98.62 30 HIS B CA 1
ATOM 717 C C . HIS B 1 30 ? -1.76 -12.219 -0.088 1 98.62 30 HIS B C 1
ATOM 719 O O . HIS B 1 30 ? -1.98 -13.336 -0.553 1 98.62 30 HIS B O 1
ATOM 725 N N . VAL B 1 31 ? -0.902 -11.461 -0.593 1 98.81 31 VAL B N 1
ATOM 726 C CA . VAL B 1 31 ? -0.164 -11.82 -1.8 1 98.81 31 VAL B CA 1
ATOM 727 C C . VAL B 1 31 ? 0.713 -13.039 -1.528 1 98.81 31 VAL B C 1
ATOM 729 O O . VAL B 1 31 ? 0.611 -14.047 -2.225 1 98.81 31 VAL B O 1
ATOM 732 N N . ALA B 1 32 ? 1.541 -12.922 -0.521 1 98.88 32 ALA B N 1
ATOM 733 C CA . ALA B 1 32 ? 2.486 -13.984 -0.197 1 98.88 32 ALA B CA 1
ATOM 734 C C . ALA B 1 32 ? 1.755 -15.266 0.217 1 98.88 32 ALA B C 1
ATOM 736 O O . ALA B 1 32 ? 2.156 -16.359 -0.16 1 98.88 32 ALA B O 1
ATOM 737 N N . GLY B 1 33 ? 0.734 -15.086 0.953 1 98.81 33 GLY B N 1
ATOM 738 C CA . GLY B 1 33 ? -0.032 -16.234 1.406 1 98.81 33 GLY B CA 1
ATOM 739 C C . GLY B 1 33 ? -0.632 -17.031 0.267 1 98.81 33 GLY B C 1
ATOM 740 O O . GLY B 1 33 ? -0.52 -18.266 0.239 1 98.81 33 GLY B O 1
ATOM 741 N N . ASN B 1 34 ? -1.261 -16.406 -0.642 1 98.81 34 ASN B N 1
ATOM 742 C CA . ASN B 1 34 ? -1.864 -17.094 -1.785 1 98.81 34 ASN B CA 1
ATOM 743 C C . ASN B 1 34 ? -0.806 -17.719 -2.689 1 98.81 34 ASN B C 1
ATOM 745 O O . ASN B 1 34 ? -1.006 -18.812 -3.221 1 98.81 34 ASN B O 1
ATOM 749 N N . PHE B 1 35 ? 0.303 -17.031 -2.836 1 98.81 35 PHE B N 1
ATOM 750 C CA . PHE B 1 35 ? 1.4 -17.594 -3.609 1 98.81 35 PHE B CA 1
ATOM 751 C C . PHE B 1 35 ? 1.89 -18.891 -2.98 1 98.81 35 PHE B C 1
ATOM 753 O O . PHE B 1 35 ? 2.021 -19.906 -3.664 1 98.81 35 PHE B O 1
ATOM 760 N N . LEU B 1 36 ? 2.166 -18.812 -1.663 1 98.81 36 LEU B N 1
ATOM 761 C CA . LEU B 1 36 ? 2.717 -19.984 -0.979 1 98.81 36 LEU B CA 1
ATOM 762 C C . LEU B 1 36 ? 1.731 -21.141 -1.011 1 98.81 36 LEU B C 1
ATOM 764 O O . LEU B 1 36 ? 2.123 -22.281 -1.263 1 98.81 36 LEU B O 1
ATOM 768 N N . ALA B 1 37 ? 0.485 -20.766 -0.771 1 98.62 37 ALA B N 1
ATOM 769 C CA . ALA B 1 37 ? -0.544 -21.797 -0.812 1 98.62 37 ALA B CA 1
ATOM 770 C C . ALA B 1 37 ? -0.613 -22.453 -2.191 1 98.62 37 ALA B C 1
ATOM 772 O O . ALA B 1 37 ? -0.71 -23.672 -2.303 1 98.62 37 ALA B O 1
ATOM 773 N N . GLY B 1 38 ? -0.522 -21.719 -3.271 1 98.25 38 GLY B N 1
ATOM 774 C CA . GLY B 1 38 ? -0.522 -22.234 -4.633 1 98.25 38 GLY B CA 1
ATOM 775 C C . GLY B 1 38 ? 0.751 -22.969 -4.996 1 98.25 38 GLY B C 1
ATOM 776 O O . GLY B 1 38 ? 0.701 -24.047 -5.594 1 98.25 38 GLY B O 1
ATOM 777 N N . ALA B 1 39 ? 1.831 -22.469 -4.617 1 98.38 39 ALA B N 1
ATOM 778 C CA . ALA B 1 39 ? 3.135 -23.031 -4.957 1 98.38 39 ALA B CA 1
ATOM 779 C C . ALA B 1 39 ? 3.322 -24.406 -4.309 1 98.38 39 ALA B C 1
ATOM 781 O O . ALA B 1 39 ? 3.939 -25.297 -4.895 1 98.38 39 ALA B O 1
ATOM 782 N N . LEU B 1 40 ? 2.834 -24.516 -3.113 1 98.06 40 LEU B N 1
ATOM 783 C CA . LEU B 1 40 ? 2.936 -25.797 -2.418 1 98.06 40 LEU B CA 1
ATOM 784 C C . LEU B 1 40 ? 2.031 -26.828 -3.064 1 98.06 40 LEU B C 1
ATOM 786 O O . LEU B 1 40 ? 2.344 -28.031 -3.049 1 98.06 40 LEU B O 1
ATOM 790 N N . ARG B 1 41 ? 0.983 -26.391 -3.66 1 96.69 41 ARG B N 1
ATOM 791 C CA . ARG B 1 41 ? 0.048 -27.281 -4.34 1 96.69 41 ARG B CA 1
ATOM 792 C C . ARG B 1 41 ? 0.554 -27.641 -5.73 1 96.69 41 ARG B C 1
ATOM 794 O O . ARG B 1 41 ? 0.285 -28.734 -6.227 1 96.69 41 ARG B O 1
ATOM 801 N N . ASN B 1 42 ? 1.322 -26.734 -6.383 1 97.5 42 ASN B N 1
ATOM 802 C CA . ASN B 1 42 ? 1.873 -26.891 -7.727 1 97.5 42 ASN B CA 1
ATOM 803 C C . ASN B 1 42 ? 3.285 -26.328 -7.82 1 97.5 42 ASN B C 1
ATOM 805 O O . ASN B 1 42 ? 3.496 -25.281 -8.438 1 97.5 42 ASN B O 1
ATOM 809 N N . PRO B 1 43 ? 4.254 -27.016 -7.281 1 97.56 43 PRO B N 1
ATOM 810 C CA . PRO B 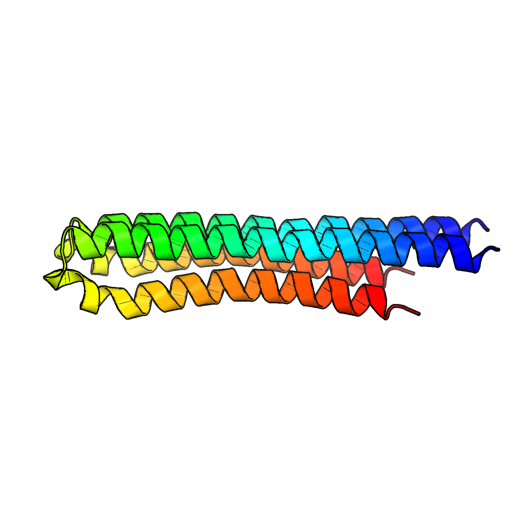1 43 ? 5.621 -26.5 -7.203 1 97.56 43 PRO B CA 1
ATOM 811 C C . PRO B 1 43 ? 6.25 -26.281 -8.578 1 97.56 43 PRO B C 1
ATOM 813 O O . PRO B 1 43 ? 7.113 -25.422 -8.734 1 97.56 43 PRO B O 1
ATOM 816 N N . SER B 1 44 ? 5.832 -26.938 -9.57 1 97.5 44 SER B N 1
ATOM 817 C CA . SER B 1 44 ? 6.414 -26.812 -10.898 1 97.5 44 SER B CA 1
ATOM 818 C C . SER B 1 44 ? 6.035 -25.484 -11.555 1 97.5 44 SER B C 1
ATOM 820 O O . SER B 1 44 ? 6.734 -25.016 -12.453 1 97.5 44 SER B O 1
ATOM 822 N N . ALA B 1 45 ? 4.922 -24.906 -11.109 1 97.38 45 ALA B N 1
ATOM 823 C CA . ALA B 1 45 ? 4.441 -23.656 -11.695 1 97.38 45 ALA B CA 1
ATOM 824 C C . ALA B 1 45 ? 4.953 -22.453 -10.914 1 97.38 45 ALA B C 1
ATOM 826 O O . ALA B 1 45 ? 4.82 -21.312 -11.367 1 97.38 45 ALA B O 1
ATOM 827 N N . ALA B 1 46 ? 5.488 -22.672 -9.773 1 97.81 46 ALA B N 1
ATOM 828 C CA . ALA B 1 46 ? 5.828 -21.594 -8.836 1 97.81 46 ALA B CA 1
ATOM 829 C C . ALA B 1 46 ? 6.875 -20.656 -9.422 1 97.81 46 ALA B C 1
ATOM 831 O O . ALA B 1 46 ? 6.762 -19.438 -9.305 1 97.81 46 ALA B O 1
ATOM 832 N N . ALA B 1 47 ? 7.785 -21.172 -10.062 1 97.75 47 ALA B N 1
ATOM 833 C CA . ALA B 1 47 ? 8.875 -20.344 -10.602 1 97.75 47 ALA B CA 1
ATOM 834 C C . ALA B 1 47 ? 8.352 -19.344 -11.625 1 97.75 47 ALA B C 1
ATOM 836 O O . ALA B 1 47 ? 8.844 -18.219 -11.703 1 97.75 47 ALA B O 1
ATOM 837 N N . GLY B 1 48 ? 7.391 -19.688 -12.344 1 97.06 48 GLY B N 1
ATOM 838 C CA . GLY B 1 48 ? 6.828 -18.828 -13.375 1 97.06 48 GLY B CA 1
ATOM 839 C C . GLY B 1 48 ? 6.02 -17.688 -12.812 1 97.06 48 GLY B C 1
ATOM 840 O O . GLY B 1 48 ? 5.684 -16.734 -13.539 1 97.06 48 GLY B O 1
ATOM 841 N N . GLN B 1 49 ? 5.75 -17.781 -11.508 1 98.06 49 GLN B N 1
ATOM 842 C CA . GLN B 1 49 ? 4.895 -16.766 -10.914 1 98.06 49 GLN B CA 1
ATOM 843 C C . GLN B 1 49 ? 5.648 -15.961 -9.859 1 98.06 49 GLN B C 1
ATOM 845 O O . GLN B 1 49 ? 5.074 -15.078 -9.211 1 98.06 49 GLN B O 1
ATOM 850 N N . THR B 1 50 ? 6.949 -16.203 -9.68 1 98.19 50 THR B N 1
ATOM 851 C CA . THR B 1 50 ? 7.742 -15.523 -8.672 1 98.19 50 THR B CA 1
ATOM 852 C C . THR B 1 50 ? 7.836 -14.023 -8.969 1 98.19 50 THR B C 1
ATOM 854 O O . THR B 1 50 ? 7.75 -13.195 -8.062 1 98.19 50 THR B O 1
ATOM 857 N N . ALA B 1 51 ? 7.918 -13.68 -10.281 1 97.75 51 ALA B N 1
ATOM 858 C CA . ALA B 1 51 ? 7.961 -12.266 -10.648 1 97.75 51 ALA B CA 1
ATOM 859 C C . ALA B 1 51 ? 6.652 -11.562 -10.297 1 97.75 51 ALA B C 1
ATOM 861 O O . ALA B 1 51 ? 6.66 -10.438 -9.789 1 97.75 51 ALA B O 1
ATOM 862 N N . THR B 1 52 ? 5.625 -12.227 -10.531 1 98.44 52 THR B N 1
ATOM 863 C CA . THR B 1 52 ? 4.309 -11.688 -10.219 1 98.44 52 THR B CA 1
ATOM 864 C C . THR B 1 52 ? 4.156 -11.484 -8.711 1 98.44 52 THR B C 1
ATOM 866 O O . THR B 1 52 ? 3.582 -10.492 -8.266 1 98.44 52 THR B O 1
ATOM 869 N N . LEU B 1 53 ? 4.664 -12.438 -7.918 1 98.62 53 LEU B N 1
ATOM 870 C CA . LEU B 1 53 ? 4.672 -12.32 -6.465 1 98.62 53 LEU B CA 1
ATOM 871 C C . LEU B 1 53 ? 5.359 -11.031 -6.027 1 98.62 53 LEU B C 1
ATOM 873 O O . LEU B 1 53 ? 4.785 -10.242 -5.273 1 98.62 53 LEU B O 1
ATOM 877 N N . PHE B 1 54 ? 6.496 -10.805 -6.535 1 98.75 54 PHE B N 1
ATOM 878 C CA . PHE B 1 54 ? 7.297 -9.664 -6.105 1 98.75 54 PHE B CA 1
ATOM 879 C C . PHE B 1 54 ? 6.684 -8.359 -6.59 1 98.75 54 PHE B C 1
ATOM 881 O O . PHE B 1 54 ? 6.73 -7.344 -5.891 1 98.75 54 PHE B O 1
ATOM 888 N N . ILE B 1 55 ? 6.055 -8.406 -7.777 1 98.56 55 ILE B N 1
ATOM 889 C CA . ILE B 1 55 ? 5.387 -7.223 -8.312 1 98.56 55 ILE B CA 1
ATOM 890 C C . ILE B 1 55 ? 4.203 -6.852 -7.426 1 98.56 55 ILE B C 1
ATOM 892 O O . ILE B 1 55 ? 4.055 -5.695 -7.031 1 98.56 55 ILE B O 1
ATOM 896 N N . GLY B 1 56 ? 3.408 -7.863 -7.094 1 98.62 56 GLY B N 1
ATOM 897 C CA . GLY B 1 56 ? 2.291 -7.625 -6.191 1 98.62 56 GLY B CA 1
ATOM 898 C C . GLY B 1 56 ? 2.719 -7.082 -4.84 1 98.62 56 GLY B C 1
ATOM 899 O O . GLY B 1 56 ? 2.115 -6.137 -4.328 1 98.62 56 GLY B O 1
ATOM 900 N N . ILE B 1 57 ? 3.791 -7.633 -4.289 1 98.81 57 ILE B N 1
ATOM 901 C CA . ILE B 1 57 ? 4.305 -7.203 -2.992 1 98.81 57 ILE B CA 1
ATOM 902 C C . ILE B 1 57 ? 4.832 -5.773 -3.096 1 98.81 57 ILE B C 1
ATOM 904 O O . ILE B 1 57 ? 4.582 -4.949 -2.213 1 98.81 57 ILE B O 1
ATOM 908 N N . ALA B 1 58 ? 5.473 -5.492 -4.176 1 98.75 58 ALA B N 1
ATOM 909 C CA . ALA B 1 58 ? 6.066 -4.172 -4.367 1 98.75 58 ALA B CA 1
ATOM 910 C C . ALA B 1 58 ? 4.996 -3.086 -4.391 1 98.75 58 ALA B C 1
ATOM 912 O O . ALA B 1 58 ? 5.137 -2.053 -3.734 1 98.75 58 ALA B O 1
ATOM 913 N N . PHE B 1 59 ? 3.91 -3.314 -5.09 1 98.69 59 PHE B N 1
ATOM 914 C CA . PHE B 1 59 ? 2.842 -2.33 -5.211 1 98.69 59 PHE B CA 1
ATOM 915 C C . PHE B 1 59 ? 2.133 -2.137 -3.877 1 98.69 59 PHE B C 1
ATOM 917 O O . PHE B 1 59 ? 1.815 -1.008 -3.494 1 98.69 59 PHE B O 1
ATOM 924 N N . ALA B 1 60 ? 1.911 -3.234 -3.137 1 98.75 60 ALA B N 1
ATOM 925 C CA . ALA B 1 60 ? 1.299 -3.139 -1.814 1 98.75 60 ALA B CA 1
ATOM 926 C C . ALA B 1 60 ? 2.209 -2.393 -0.842 1 98.75 60 ALA B C 1
ATOM 928 O O . ALA B 1 60 ? 1.748 -1.53 -0.089 1 98.75 60 ALA B O 1
ATOM 929 N N . GLU B 1 61 ? 3.475 -2.75 -0.89 1 98.5 61 GLU B N 1
ATOM 930 C CA . GLU B 1 61 ? 4.465 -2.125 -0.018 1 98.5 61 GLU B CA 1
ATOM 931 C C . GLU B 1 61 ? 4.559 -0.625 -0.279 1 98.5 61 GLU B C 1
ATOM 933 O O . GLU B 1 61 ? 4.688 0.167 0.658 1 98.5 61 GLU B O 1
ATOM 938 N N . ALA B 1 62 ? 4.562 -0.163 -1.519 1 98.56 62 ALA B N 1
ATOM 939 C CA . ALA B 1 62 ? 4.656 1.247 -1.885 1 98.56 62 ALA B CA 1
ATOM 940 C C . ALA B 1 62 ? 3.586 2.072 -1.178 1 98.56 62 ALA B C 1
ATOM 942 O O . ALA B 1 62 ? 3.873 3.146 -0.643 1 98.56 62 ALA B O 1
ATOM 943 N N . LEU B 1 63 ? 2.418 1.532 -1.103 1 98.69 63 LEU B N 1
ATOM 944 C CA . LEU B 1 63 ? 1.32 2.225 -0.437 1 98.69 63 LEU B CA 1
ATOM 945 C C . LEU B 1 63 ? 1.56 2.303 1.067 1 98.69 63 LEU B C 1
ATOM 947 O O . LEU B 1 63 ? 1.181 3.283 1.711 1 98.69 63 LEU B O 1
ATOM 951 N N . GLY B 1 64 ? 2.137 1.26 1.652 1 98.62 64 GLY B N 1
ATOM 952 C CA . GLY B 1 64 ? 2.523 1.285 3.053 1 98.62 64 GLY B CA 1
ATOM 953 C C . GLY B 1 64 ? 3.596 2.314 3.359 1 98.62 64 GLY B C 1
ATOM 954 O O . GLY B 1 64 ? 3.533 2.998 4.383 1 98.62 64 GLY B O 1
ATOM 955 N N . ILE B 1 65 ? 4.555 2.34 2.459 1 98.62 65 ILE B N 1
ATOM 956 C CA . ILE B 1 65 ? 5.633 3.314 2.607 1 98.62 65 ILE B CA 1
ATOM 957 C C . ILE B 1 65 ? 5.055 4.727 2.582 1 98.62 65 ILE B C 1
ATOM 959 O O . ILE B 1 65 ? 5.465 5.586 3.365 1 98.62 65 ILE B O 1
ATOM 963 N N . PHE B 1 66 ? 4.059 5.062 1.708 1 98.5 66 PHE B N 1
ATOM 964 C CA . PHE B 1 66 ? 3.432 6.379 1.651 1 98.5 66 PHE B CA 1
ATOM 965 C C . PHE B 1 66 ? 2.783 6.727 2.986 1 98.5 66 PHE B C 1
ATOM 967 O O . PHE B 1 66 ? 2.938 7.844 3.484 1 98.5 66 PHE B O 1
ATOM 974 N N . ALA B 1 67 ? 2.072 5.789 3.506 1 98.62 67 ALA B N 1
ATOM 975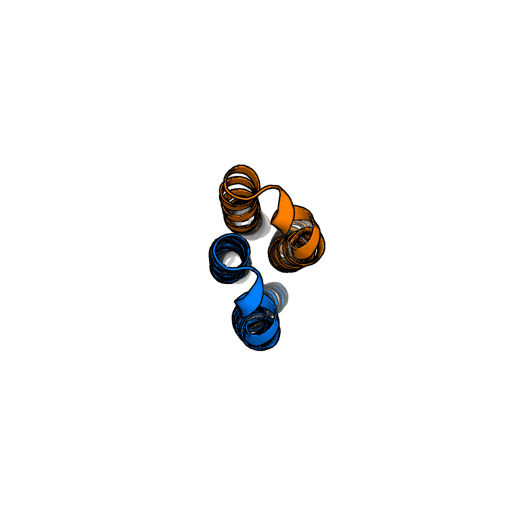 C CA . ALA B 1 67 ? 1.454 6.016 4.809 1 98.62 67 ALA B CA 1
ATOM 976 C C . ALA B 1 67 ? 2.51 6.297 5.875 1 98.62 67 ALA B C 1
ATOM 978 O O . ALA B 1 67 ? 2.314 7.152 6.738 1 98.62 67 ALA B O 1
ATOM 979 N N . PHE B 1 68 ? 3.578 5.59 5.871 1 98.38 68 PHE B N 1
ATOM 980 C CA . PHE B 1 68 ? 4.672 5.793 6.812 1 98.38 68 PHE B CA 1
ATOM 981 C C . PHE B 1 68 ? 5.277 7.18 6.652 1 98.38 68 PHE B C 1
ATOM 983 O O . PHE B 1 68 ? 5.594 7.844 7.641 1 98.38 68 PHE B O 1
ATOM 990 N N . LEU B 1 69 ? 5.457 7.551 5.395 1 97.75 69 LEU B N 1
ATOM 991 C CA . LEU B 1 69 ? 5.996 8.875 5.121 1 97.75 69 LEU B CA 1
ATOM 992 C C . LEU B 1 69 ? 5.121 9.961 5.742 1 97.75 69 LEU B C 1
ATOM 994 O O . LEU B 1 69 ? 5.629 10.914 6.332 1 97.75 69 LEU B O 1
ATOM 998 N N . VAL B 1 70 ? 3.863 9.852 5.66 1 98 70 VAL B N 1
ATOM 999 C CA . VAL B 1 70 ? 2.936 10.805 6.25 1 98 70 VAL B CA 1
ATOM 1000 C C . VAL B 1 70 ? 3.129 10.844 7.766 1 98 70 VAL B C 1
ATOM 1002 O O . VAL B 1 70 ? 3.111 11.922 8.375 1 98 70 VAL B O 1
ATOM 1005 N N . ALA B 1 71 ? 3.297 9.68 8.344 1 98.06 71 ALA B N 1
ATOM 1006 C CA . ALA B 1 71 ? 3.537 9.617 9.781 1 98.06 71 ALA B CA 1
ATOM 1007 C C . ALA B 1 71 ? 4.785 10.406 10.164 1 98.06 71 ALA B C 1
ATOM 1009 O O . ALA B 1 71 ? 4.77 11.172 11.133 1 98.06 71 ALA B O 1
ATOM 1010 N N . LEU B 1 72 ? 5.812 10.242 9.414 1 97.12 72 LEU B N 1
ATOM 1011 C CA . LEU B 1 72 ? 7.066 10.938 9.68 1 97.12 72 LEU B CA 1
ATOM 1012 C C . LEU B 1 72 ? 6.902 12.438 9.5 1 97.12 72 LEU B C 1
ATOM 1014 O O . LEU B 1 72 ? 7.379 13.227 10.328 1 97.12 72 LEU B O 1
ATOM 1018 N N . LEU B 1 73 ? 6.211 12.867 8.43 1 96.12 73 LEU B N 1
ATOM 1019 C CA . LEU B 1 73 ? 6.012 14.289 8.156 1 96.12 73 LEU B CA 1
ATOM 1020 C C . LEU B 1 73 ? 5.211 14.945 9.273 1 96.12 73 LEU B C 1
ATOM 1022 O O . LEU B 1 73 ? 5.512 16.078 9.68 1 96.12 73 LEU B O 1
ATOM 1026 N N . LEU B 1 74 ? 4.234 14.266 9.805 1 95.75 74 LEU B N 1
ATOM 1027 C CA . LEU B 1 74 ? 3.434 14.797 10.906 1 95.75 74 LEU B CA 1
ATOM 1028 C C . LEU B 1 74 ? 4.277 14.961 12.164 1 95.75 74 LEU B C 1
ATOM 1030 O O . LEU B 1 74 ? 4.094 15.922 12.922 1 95.75 74 LEU B O 1
ATOM 1034 N N . MET B 1 75 ? 5.098 13.984 12.398 1 94.19 75 MET B N 1
ATOM 1035 C CA . MET B 1 75 ? 5.938 14.023 13.594 1 94.19 75 MET B CA 1
ATOM 1036 C C . MET B 1 75 ? 6.902 15.203 13.539 1 94.19 75 MET B C 1
ATOM 1038 O O . MET B 1 75 ? 7.227 15.789 14.578 1 94.19 75 MET B O 1
ATOM 1042 N N . PHE B 1 76 ? 7.199 15.516 12.344 1 87.75 76 PHE B N 1
ATOM 1043 C CA . PHE B 1 76 ? 8.156 16.609 12.219 1 87.75 76 PHE B CA 1
ATOM 1044 C C . PHE B 1 76 ? 7.453 17.906 11.875 1 87.75 76 PHE B C 1
ATOM 1046 O O . PHE B 1 76 ? 8.094 18.953 11.734 1 87.75 76 PHE B O 1
ATOM 1053 N N . ALA B 1 77 ? 6.152 17.766 11.594 1 77.38 77 ALA B N 1
ATOM 1054 C CA . ALA B 1 77 ? 5.387 18.969 11.289 1 77.38 77 ALA B CA 1
ATOM 1055 C C . ALA B 1 77 ? 5.434 19.953 12.445 1 77.38 77 ALA B C 1
ATOM 1057 O O . ALA B 1 77 ? 5.254 19.578 13.609 1 77.38 77 ALA B O 1
ATOM 1058 N N . VAL B 1 78 ? 6.484 20.906 12.523 1 57.34 78 VAL B N 1
ATOM 1059 C CA . VAL B 1 78 ? 6.617 22.016 13.469 1 57.34 78 VAL B CA 1
ATOM 1060 C C . VAL B 1 78 ? 5.383 22.906 13.398 1 57.34 78 VAL B C 1
ATOM 1062 O O . VAL B 1 78 ? 4.723 22.984 12.359 1 57.34 78 VAL B O 1
#

Foldseek 3Di:
DVVVVLLVVLLVLLVVLLVQLVVLVVQLCVLVVVLVVVCVVPVVCSVVCVVVSVVSNVVSNVRSVVSNVSSVCSNPVD/DVVVVLLVVLLVLLVVLLVQLVVLVVQLCVLVVVLVVVCVVPVPCSVVCVVVSVVSNVVSNVRSVVSNVSSVCSNVVD

Nearest PDB structures (foldseek):
  8ki3-assembly1_7  TM=8.860E-01  e=2.414E-04  Homo sapiens
  7ajb-assembly1_M  TM=8.814E-01  e=4.606E-04  Bos taurus
  7tkq-assembly1_6  TM=9.091E-01  e=1.048E-03  Saccharomyces cerevisiae
  6tt7-assembly1_4  TM=8.607E-01  e=6.178E-04  Ovis aries
  7tk2-assembly1_8  TM=9.124E-01  e=1.406E-03  Saccharomyces cerevisiae